Protein AF-A0A955YS06-F1 (afdb_monomer)

M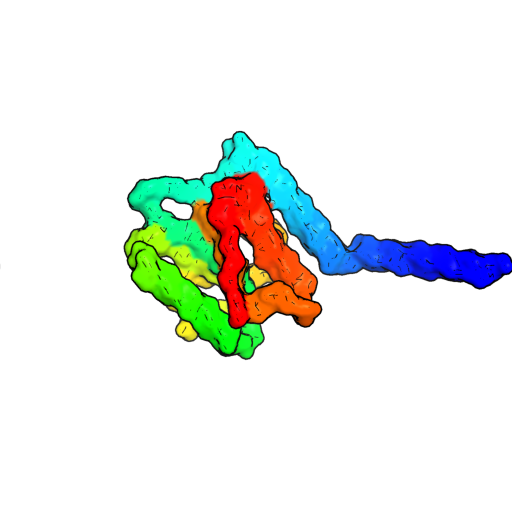ean predicted aligned error: 6.2 Å

Sequence (171 aa):
MIEGALSLLEGGLRASRKKFDADVLLQAGMGSLIEVAKTRSAIDPGAQWTPNTPLKLLFTGYSGTRNTGADVRVEEMIRQFRHLLGDDHLELSVLTMDPELTRGYFRTARQLVLPNIFPKFLFDTVHQHHGVVACEGSMFKSKFANALSTMMAGSLGLALAEHKLAIGYGG

Structure (mmCIF, N/CA/C/O backbone):
data_AF-A0A955YS06-F1
#
_entry.id   AF-A0A955YS06-F1
#
loop_
_atom_site.group_PDB
_atom_site.id
_atom_site.type_symbol
_atom_site.label_atom_id
_atom_site.label_alt_id
_atom_site.label_comp_id
_atom_site.label_asym_id
_atom_site.label_entity_id
_atom_site.label_seq_id
_atom_site.pdbx_PDB_ins_code
_atom_site.Cartn_x
_atom_site.Cartn_y
_atom_site.Cartn_z
_atom_site.occupancy
_atom_site.B_iso_or_equiv
_atom_site.auth_seq_id
_atom_site.auth_comp_id
_atom_site.auth_asym_id
_atom_site.auth_atom_id
_atom_site.pdbx_PDB_model_num
ATOM 1 N N . MET A 1 1 ? 18.338 29.186 -40.754 1.00 58.59 1 MET A N 1
ATOM 2 C CA . MET A 1 1 ? 16.869 28.967 -40.790 1.00 58.59 1 MET A CA 1
ATOM 3 C C . MET A 1 1 ? 16.475 27.490 -40.719 1.00 58.59 1 MET A C 1
ATOM 5 O O . MET A 1 1 ? 15.518 27.193 -40.023 1.00 58.59 1 MET A O 1
ATOM 9 N N . ILE A 1 2 ? 17.197 26.566 -41.368 1.00 61.06 2 ILE A N 1
ATOM 10 C CA . ILE A 1 2 ? 16.846 25.129 -41.406 1.00 61.06 2 ILE A CA 1
ATOM 11 C C . ILE A 1 2 ? 17.081 24.413 -40.055 1.00 61.06 2 ILE A C 1
ATOM 13 O O . ILE A 1 2 ? 16.228 23.648 -39.616 1.00 61.06 2 ILE A O 1
ATOM 17 N N . GLU A 1 3 ? 18.166 24.723 -39.336 1.00 61.88 3 GLU A N 1
ATOM 18 C CA . GLU A 1 3 ? 18.472 24.108 -38.025 1.00 61.88 3 GLU A CA 1
ATOM 19 C C . GLU A 1 3 ? 17.446 24.442 -36.930 1.00 61.88 3 GLU A C 1
ATOM 21 O O . GLU A 1 3 ? 17.106 23.591 -36.111 1.00 61.88 3 GLU A O 1
ATOM 26 N N . GLY A 1 4 ? 16.894 25.661 -36.940 1.00 68.69 4 GLY A N 1
ATOM 27 C CA . GLY A 1 4 ? 15.864 26.075 -35.981 1.00 68.69 4 GLY A CA 1
ATOM 28 C C . GLY A 1 4 ? 14.541 25.328 -36.172 1.00 68.69 4 GLY A C 1
ATOM 29 O O . GLY A 1 4 ? 13.900 24.957 -35.194 1.00 68.69 4 GLY A O 1
ATOM 30 N N . ALA A 1 5 ? 14.162 25.047 -37.423 1.00 67.81 5 ALA A N 1
ATOM 31 C CA . ALA A 1 5 ? 12.957 24.284 -37.742 1.00 67.81 5 ALA A CA 1
ATOM 32 C C . ALA A 1 5 ? 13.095 22.796 -37.370 1.00 67.81 5 ALA A C 1
ATOM 34 O O . ALA A 1 5 ? 12.146 22.216 -36.842 1.00 67.81 5 ALA A O 1
ATOM 35 N N . LEU A 1 6 ? 14.277 22.194 -37.572 1.00 70.44 6 LEU A N 1
ATOM 36 C CA . LEU A 1 6 ? 14.557 20.822 -37.127 1.00 70.44 6 LEU A CA 1
ATOM 37 C C . LEU A 1 6 ? 14.529 20.698 -35.599 1.00 70.44 6 LEU A C 1
ATOM 39 O O . LEU A 1 6 ? 13.907 19.778 -35.081 1.00 70.44 6 LEU A O 1
ATOM 43 N N . SER A 1 7 ? 15.131 21.647 -34.878 1.00 74.69 7 SER A N 1
ATOM 44 C CA . SER A 1 7 ? 15.114 21.680 -33.408 1.00 74.69 7 SER A CA 1
ATOM 45 C C . SER A 1 7 ? 13.688 21.790 -32.843 1.00 74.69 7 SER A C 1
ATOM 47 O O . SER A 1 7 ? 13.330 21.074 -31.905 1.00 74.69 7 SER A O 1
ATOM 49 N N . LEU A 1 8 ? 12.834 22.614 -33.459 1.00 74.56 8 LEU A N 1
ATOM 50 C CA . LEU A 1 8 ? 11.416 22.737 -33.102 1.00 74.56 8 LEU A CA 1
ATOM 51 C C . LEU A 1 8 ? 10.623 21.452 -33.381 1.00 74.56 8 LEU A C 1
ATOM 53 O O . LEU A 1 8 ? 9.808 21.045 -32.551 1.00 74.56 8 LEU A O 1
ATOM 57 N N . LEU A 1 9 ? 10.879 20.789 -34.511 1.00 73.38 9 LEU A N 1
ATOM 58 C CA . LEU A 1 9 ? 10.255 19.509 -34.858 1.00 73.38 9 LEU A CA 1
ATOM 59 C C . LEU A 1 9 ? 10.708 18.378 -33.929 1.00 73.38 9 LEU A C 1
ATOM 61 O O . LEU A 1 9 ? 9.872 17.617 -33.444 1.00 73.38 9 LEU A O 1
ATOM 65 N N . GLU A 1 10 ? 12.000 18.288 -33.616 1.00 75.62 10 GLU A N 1
ATOM 66 C CA . GLU A 1 10 ? 12.534 17.324 -32.650 1.00 75.62 10 GLU A CA 1
ATOM 67 C C . GLU A 1 10 ? 12.003 17.581 -31.238 1.00 75.62 10 GLU A C 1
ATOM 69 O O . GLU A 1 10 ? 11.627 16.638 -30.539 1.00 75.62 10 GLU A O 1
ATOM 74 N N . GLY A 1 11 ? 11.916 18.847 -30.823 1.00 71.12 11 GLY A N 1
ATOM 75 C CA . GLY A 1 11 ? 11.300 19.251 -29.562 1.00 71.12 11 GLY A CA 1
ATOM 76 C C . GLY A 1 11 ? 9.824 18.857 -29.494 1.00 71.12 11 GLY A C 1
ATOM 77 O O . GLY A 1 11 ? 9.388 18.265 -28.504 1.00 71.12 11 GLY A O 1
ATOM 78 N N . GLY A 1 12 ? 9.072 19.096 -30.572 1.00 68.38 12 GLY A N 1
ATOM 79 C CA . GLY A 1 12 ? 7.669 18.699 -30.705 1.00 68.38 12 GLY A CA 1
ATOM 80 C C . GLY A 1 12 ? 7.469 17.180 -30.682 1.00 68.38 12 GLY A C 1
ATOM 81 O O . GLY A 1 12 ? 6.601 16.682 -29.964 1.00 68.38 12 GLY A O 1
ATOM 82 N N . LEU A 1 13 ? 8.309 16.423 -31.393 1.00 67.69 13 LEU A N 1
ATOM 83 C CA . LEU A 1 13 ? 8.286 14.957 -31.415 1.00 67.69 13 LEU A CA 1
ATOM 84 C C . LEU A 1 13 ? 8.659 14.355 -30.056 1.00 67.69 13 LEU A C 1
ATOM 86 O O . LEU A 1 13 ? 7.995 13.425 -29.600 1.00 67.69 13 LEU A O 1
ATOM 90 N N . ARG A 1 14 ? 9.670 14.900 -29.368 1.00 67.19 14 ARG A N 1
ATOM 91 C CA . ARG A 1 14 ? 10.040 14.483 -28.003 1.00 67.19 14 ARG A CA 1
ATOM 92 C C . ARG A 1 14 ? 8.928 14.785 -27.002 1.00 67.19 14 ARG A C 1
ATOM 94 O O . ARG A 1 14 ? 8.613 13.931 -26.176 1.00 67.19 14 ARG A O 1
ATOM 101 N N . ALA A 1 15 ? 8.303 15.958 -27.091 1.00 64.50 15 ALA A N 1
ATOM 102 C CA . ALA A 1 15 ? 7.177 16.326 -26.236 1.00 64.50 15 ALA A CA 1
ATOM 103 C C . ALA A 1 15 ? 5.948 15.437 -26.487 1.00 64.50 15 ALA A C 1
ATOM 105 O O . ALA A 1 15 ? 5.306 14.999 -25.535 1.00 64.50 15 ALA A O 1
ATOM 106 N N . SER A 1 16 ? 5.652 15.124 -27.752 1.00 63.72 16 SER A N 1
ATOM 107 C CA . SER A 1 16 ? 4.579 14.200 -28.134 1.00 63.72 16 SER A CA 1
ATOM 108 C C . SER A 1 16 ? 4.855 12.785 -27.619 1.00 63.72 16 SER A C 1
ATOM 110 O O . SER A 1 16 ? 4.022 12.198 -26.936 1.00 63.72 16 SER A O 1
ATOM 112 N N . ARG A 1 17 ? 6.071 12.267 -27.822 1.00 63.34 17 ARG A N 1
ATOM 113 C CA . ARG A 1 17 ? 6.477 10.938 -27.345 1.00 63.34 17 ARG A CA 1
ATOM 114 C C . ARG A 1 17 ? 6.428 10.822 -25.818 1.00 63.34 17 ARG A C 1
ATOM 116 O O . ARG A 1 17 ? 6.020 9.785 -25.317 1.00 63.34 17 ARG A O 1
ATOM 123 N N . LYS A 1 18 ? 6.751 11.895 -25.086 1.00 61.84 18 LYS A N 1
ATOM 124 C CA . LYS A 1 18 ? 6.609 11.960 -23.621 1.00 61.84 18 LYS A CA 1
ATOM 125 C C . LYS A 1 18 ? 5.143 11.944 -23.159 1.00 61.84 18 LYS A C 1
ATOM 127 O O . LYS A 1 18 ? 4.862 11.446 -22.079 1.00 61.84 18 LYS A O 1
ATOM 132 N N . LYS A 1 19 ? 4.200 12.455 -23.963 1.00 60.44 19 LYS A N 1
ATOM 133 C CA . LYS A 1 19 ? 2.753 12.378 -23.669 1.00 60.44 19 LYS A CA 1
ATOM 134 C C . LYS A 1 19 ? 2.168 10.973 -23.863 1.00 60.44 19 LYS A C 1
ATOM 136 O O . LYS A 1 19 ? 1.130 10.682 -23.282 1.00 60.44 19 LYS A O 1
ATOM 141 N N . PHE A 1 20 ? 2.836 10.119 -24.637 1.00 71.56 20 PHE A N 1
ATOM 142 C CA . PHE A 1 20 ? 2.479 8.708 -24.832 1.00 71.56 20 PHE A CA 1
ATOM 143 C C . PHE A 1 20 ? 3.416 7.749 -24.084 1.00 71.56 20 PHE A C 1
ATOM 145 O O . PHE A 1 20 ? 3.440 6.552 -24.364 1.00 71.56 20 PHE A O 1
ATOM 152 N N . ASP A 1 21 ? 4.201 8.270 -23.143 1.00 89.50 21 ASP A N 1
ATOM 153 C CA . ASP A 1 21 ? 5.025 7.459 -22.261 1.00 89.50 21 ASP A CA 1
ATOM 154 C C . ASP A 1 21 ? 4.129 6.704 -21.264 1.00 89.50 21 ASP A C 1
ATOM 156 O O . ASP A 1 21 ? 3.255 7.292 -20.620 1.00 89.50 21 ASP A O 1
ATOM 160 N N . ALA A 1 22 ? 4.322 5.387 -21.167 1.00 89.44 22 ALA A N 1
ATOM 161 C CA . ALA A 1 22 ? 3.475 4.526 -20.348 1.00 89.44 22 ALA A CA 1
ATOM 162 C C . ALA A 1 22 ? 3.555 4.878 -18.855 1.00 89.44 22 ALA A C 1
ATOM 164 O O . ALA A 1 22 ? 2.531 4.826 -18.173 1.00 89.44 22 ALA A O 1
ATOM 165 N N . ASP A 1 23 ? 4.725 5.293 -18.360 1.00 91.56 23 ASP A N 1
ATOM 166 C CA . ASP A 1 23 ? 4.886 5.694 -16.964 1.00 91.56 23 ASP A CA 1
ATOM 167 C C . ASP A 1 23 ? 4.153 7.009 -16.696 1.00 91.56 23 ASP A C 1
ATOM 169 O O . ASP A 1 23 ? 3.474 7.138 -15.678 1.00 91.56 23 ASP A O 1
ATOM 173 N N . VAL A 1 24 ? 4.224 7.969 -17.625 1.00 92.56 24 VAL A N 1
ATOM 174 C CA . VAL A 1 24 ? 3.495 9.246 -17.511 1.00 92.56 24 VAL A CA 1
ATOM 175 C C . VAL A 1 24 ? 1.986 9.012 -17.476 1.00 92.56 24 VAL A C 1
ATOM 177 O O . VAL A 1 24 ? 1.293 9.588 -16.636 1.00 92.56 24 VAL A O 1
ATOM 180 N N . LEU A 1 25 ? 1.467 8.149 -18.352 1.00 93.81 25 LEU A N 1
ATOM 181 C CA . LEU A 1 25 ? 0.042 7.811 -18.386 1.00 93.81 25 LEU A CA 1
ATOM 182 C C . LEU A 1 25 ? -0.395 7.063 -17.120 1.00 93.81 25 LEU A C 1
ATOM 184 O O . LEU A 1 25 ? -1.449 7.368 -16.561 1.00 93.81 25 LEU A O 1
ATOM 188 N N . LEU A 1 26 ? 0.425 6.129 -16.633 1.00 95.38 26 LEU A N 1
ATOM 189 C CA . LEU A 1 26 ? 0.178 5.401 -15.389 1.00 95.38 26 LEU A CA 1
ATOM 190 C C . LEU A 1 26 ? 0.135 6.350 -14.183 1.00 95.38 26 LEU A C 1
ATOM 192 O O . LEU A 1 26 ? -0.791 6.279 -13.375 1.00 95.38 26 LEU A O 1
ATOM 196 N N . GLN A 1 27 ? 1.100 7.266 -14.082 1.00 96.50 27 GLN A N 1
ATOM 197 C CA . GLN A 1 27 ? 1.173 8.279 -13.026 1.00 96.50 27 GLN A CA 1
ATOM 198 C C . GLN A 1 27 ? -0.018 9.234 -13.069 1.00 96.50 27 GLN A C 1
ATOM 200 O O . GLN A 1 27 ? -0.643 9.475 -12.037 1.00 96.50 27 GLN A O 1
ATOM 205 N N . ALA A 1 28 ? -0.370 9.738 -14.253 1.00 96.25 28 ALA A N 1
ATOM 206 C CA . ALA A 1 28 ? -1.519 10.619 -14.433 1.00 96.25 28 ALA A CA 1
ATOM 207 C C . ALA A 1 28 ? -2.840 9.906 -14.102 1.00 96.25 28 ALA A C 1
ATOM 209 O O . ALA A 1 28 ? -3.708 10.485 -13.447 1.00 96.25 28 ALA A O 1
ATOM 210 N N . GLY A 1 29 ? -2.985 8.637 -14.495 1.00 97.25 29 GLY A N 1
ATOM 211 C CA . GLY A 1 29 ? -4.153 7.822 -14.164 1.00 97.25 29 GLY A CA 1
ATOM 212 C C . GLY A 1 29 ? -4.274 7.568 -12.662 1.00 97.25 29 GLY A C 1
ATOM 213 O O . GLY A 1 29 ? -5.345 7.758 -12.089 1.00 97.25 29 GLY A O 1
ATOM 214 N N . MET A 1 30 ? -3.167 7.216 -12.004 1.00 98.56 30 MET A N 1
ATOM 215 C CA . MET A 1 30 ? -3.126 7.041 -10.551 1.00 98.56 30 MET A CA 1
ATOM 216 C C . MET A 1 30 ? -3.454 8.349 -9.816 1.00 98.56 30 MET A C 1
ATOM 218 O O . MET A 1 30 ? -4.302 8.351 -8.928 1.00 98.56 30 MET A O 1
ATOM 222 N N . GLY A 1 31 ? -2.850 9.470 -10.223 1.00 98.50 31 GLY A N 1
ATOM 223 C CA . GLY A 1 31 ? -3.143 10.796 -9.668 1.00 98.50 31 GLY A CA 1
ATOM 224 C C . GLY A 1 31 ? -4.615 11.183 -9.820 1.00 98.50 31 GLY A C 1
ATOM 225 O O . GLY A 1 31 ? -5.238 11.641 -8.868 1.00 98.50 31 GLY A O 1
ATOM 226 N N . SER A 1 32 ? -5.208 10.904 -10.983 1.00 98.44 32 SER A N 1
ATOM 227 C CA . SER A 1 32 ? -6.634 11.161 -11.226 1.00 98.44 32 SER A CA 1
ATOM 228 C C . SER A 1 32 ? -7.532 10.349 -10.287 1.00 98.44 32 SER A C 1
ATOM 230 O O . SER A 1 32 ? -8.510 10.874 -9.762 1.00 98.44 32 SER A O 1
ATOM 232 N N . LEU A 1 33 ? -7.192 9.082 -10.025 1.00 98.69 33 LEU A N 1
ATOM 233 C CA . LEU A 1 33 ? -7.936 8.243 -9.081 1.00 98.69 33 LEU A CA 1
ATOM 234 C C . LEU A 1 33 ? -7.804 8.713 -7.628 1.00 98.69 33 LEU A C 1
ATOM 236 O O . LEU A 1 33 ? -8.746 8.532 -6.862 1.00 98.69 33 LEU A O 1
ATOM 240 N N . ILE A 1 34 ? -6.689 9.339 -7.244 1.00 98.75 34 ILE A N 1
ATOM 241 C CA . ILE A 1 34 ? -6.539 9.951 -5.914 1.00 98.75 34 ILE A CA 1
ATOM 242 C C . ILE A 1 34 ? -7.500 11.134 -5.757 1.00 98.75 34 ILE A C 1
ATOM 244 O O . ILE A 1 34 ? -8.203 11.217 -4.752 1.00 98.75 34 ILE A O 1
ATOM 248 N N . GLU A 1 35 ? -7.603 12.008 -6.760 1.00 98.50 35 GLU A N 1
ATOM 249 C CA . GLU A 1 35 ? -8.558 13.127 -6.722 1.00 98.50 35 GLU A CA 1
ATOM 250 C C . GLU A 1 35 ? -10.018 12.640 -6.707 1.00 98.50 35 GLU A C 1
ATOM 252 O O . GLU A 1 35 ? -10.864 13.173 -5.978 1.00 98.50 35 GLU A O 1
ATOM 257 N N . VAL A 1 36 ? -10.316 11.565 -7.446 1.00 98.50 36 VAL A N 1
ATOM 258 C CA . VAL A 1 36 ? -11.620 10.891 -7.363 1.00 98.50 36 VAL A CA 1
ATOM 259 C C . VAL A 1 36 ? -11.850 10.312 -5.966 1.00 98.50 36 VAL A C 1
ATOM 261 O O . VAL A 1 36 ? -12.941 10.485 -5.429 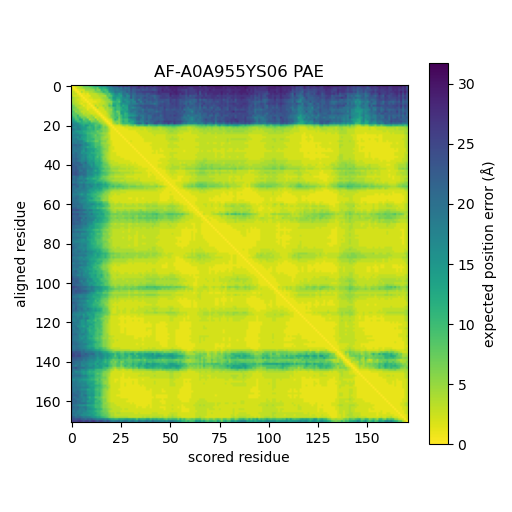1.00 98.50 36 VAL A O 1
ATOM 264 N N . ALA A 1 37 ? -10.853 9.670 -5.348 1.00 98.38 37 ALA A N 1
ATOM 265 C CA . ALA A 1 37 ? -10.972 9.104 -4.001 1.00 98.38 37 ALA A CA 1
ATOM 266 C C . ALA A 1 37 ? -11.243 10.194 -2.961 1.00 98.38 37 ALA A C 1
ATOM 268 O O . ALA A 1 37 ? -12.119 10.026 -2.120 1.00 98.38 37 ALA A O 1
ATOM 269 N N . LYS A 1 38 ? -10.576 11.346 -3.078 1.00 97.94 38 LYS A N 1
ATOM 270 C CA . LYS A 1 38 ? -10.815 12.516 -2.226 1.00 97.94 38 LYS A CA 1
ATOM 271 C C . LYS A 1 38 ? -12.254 13.018 -2.340 1.00 97.94 38 LYS A C 1
ATOM 273 O O . LYS A 1 38 ? -12.898 13.303 -1.335 1.00 97.94 38 LYS A O 1
ATOM 278 N N . THR A 1 39 ? -12.775 13.090 -3.566 1.00 97.75 39 THR A N 1
ATOM 279 C CA . THR A 1 39 ? -14.167 13.496 -3.817 1.00 97.75 39 THR A CA 1
ATOM 280 C C . THR A 1 39 ? -15.156 12.458 -3.283 1.00 97.75 39 THR A C 1
ATOM 282 O O . THR A 1 39 ? -16.128 12.818 -2.624 1.00 97.75 39 THR A O 1
ATOM 285 N N . ARG A 1 40 ? -14.886 11.163 -3.511 1.00 97.06 40 ARG A N 1
ATOM 286 C CA . ARG A 1 40 ? -15.673 10.045 -2.970 1.00 97.06 40 ARG A CA 1
ATOM 287 C C . ARG A 1 40 ? -15.706 10.085 -1.446 1.00 97.06 40 ARG A C 1
ATOM 289 O O . ARG A 1 40 ? -16.785 9.944 -0.887 1.00 97.06 40 ARG A O 1
ATOM 296 N N . SER A 1 41 ? -14.569 10.330 -0.793 1.00 96.38 41 SER A N 1
ATOM 297 C CA . SER A 1 41 ? -14.435 10.286 0.667 1.00 96.38 41 SER A CA 1
ATOM 298 C C . SER A 1 41 ? -15.365 11.248 1.401 1.00 96.38 41 SER A C 1
ATOM 300 O O . SER A 1 41 ? -15.682 11.006 2.562 1.00 96.38 41 SER A O 1
ATOM 302 N N . ALA A 1 42 ? -15.807 12.328 0.751 1.00 95.06 42 ALA A N 1
ATOM 303 C CA . ALA A 1 42 ? -16.774 13.256 1.332 1.00 95.06 42 ALA A CA 1
ATOM 304 C C . ALA A 1 42 ? -18.181 12.644 1.494 1.00 95.06 42 ALA A C 1
ATOM 306 O O . ALA A 1 42 ? -18.979 13.159 2.272 1.00 95.06 42 ALA A O 1
ATOM 307 N N . ILE A 1 43 ? -18.488 11.571 0.758 1.00 96.94 43 ILE A N 1
ATOM 308 C CA . ILE A 1 43 ? -19.793 10.891 0.741 1.00 96.94 43 ILE A CA 1
ATOM 309 C C . ILE A 1 43 ? -19.669 9.458 1.277 1.00 96.94 43 ILE A C 1
ATOM 311 O O . ILE A 1 43 ? -20.545 8.981 1.992 1.00 96.94 43 ILE A O 1
ATOM 315 N N . ASP A 1 44 ? -18.573 8.786 0.939 1.00 97.50 44 ASP A N 1
ATOM 316 C CA . ASP A 1 44 ? -18.240 7.428 1.344 1.00 97.50 44 ASP A CA 1
ATOM 317 C C . ASP A 1 44 ? -16.745 7.366 1.710 1.00 97.50 44 ASP A C 1
ATOM 319 O O . ASP A 1 44 ? -15.894 7.245 0.820 1.00 97.50 44 ASP A O 1
ATOM 323 N N . PRO A 1 45 ? -16.394 7.471 3.005 1.00 93.81 45 PRO A N 1
ATOM 324 C CA . PRO A 1 45 ? -15.005 7.421 3.461 1.00 93.81 45 PRO A CA 1
ATOM 325 C C . PRO A 1 45 ? -14.402 6.005 3.390 1.00 93.81 45 PRO A C 1
ATOM 327 O O . PRO A 1 45 ? -13.233 5.811 3.735 1.00 93.81 45 PRO A O 1
ATOM 330 N N . GLY A 1 46 ? -15.175 5.000 2.966 1.00 97.00 46 GLY A N 1
ATOM 331 C CA . GLY A 1 46 ? -14.772 3.602 2.964 1.00 97.00 46 GLY A CA 1
ATOM 332 C C . GLY A 1 46 ? -14.604 3.031 4.364 1.00 97.00 46 GLY A C 1
ATOM 333 O O . GLY A 1 46 ? -15.170 3.519 5.341 1.00 97.00 46 GLY A O 1
ATOM 334 N N . ALA A 1 47 ? -13.804 1.972 4.470 1.00 97.62 47 ALA A N 1
ATOM 335 C CA . ALA A 1 47 ? -13.518 1.331 5.745 1.00 97.62 47 ALA A CA 1
ATOM 336 C C . ALA A 1 47 ? -12.761 2.286 6.682 1.00 97.62 47 ALA A C 1
ATOM 338 O O . ALA A 1 47 ? -11.623 2.662 6.409 1.00 97.62 47 ALA A O 1
ATOM 339 N N . GLN A 1 48 ? -13.378 2.628 7.810 1.00 97.00 48 GLN A N 1
ATOM 340 C CA . GLN A 1 48 ? -12.792 3.455 8.862 1.00 97.00 48 GLN A CA 1
ATOM 341 C C . GLN A 1 48 ? -12.637 2.619 10.129 1.00 97.00 48 GLN A C 1
ATOM 343 O O . GLN A 1 48 ? -13.543 1.874 10.508 1.00 97.00 48 GLN A O 1
ATOM 348 N N . TRP A 1 49 ? -11.482 2.732 10.784 1.00 97.38 49 TRP A N 1
ATOM 349 C CA . TRP A 1 49 ? -11.241 1.977 12.008 1.00 97.38 49 TRP A CA 1
ATOM 350 C C . TRP A 1 49 ? -12.094 2.514 13.158 1.00 97.38 49 TRP A C 1
ATOM 352 O O . TRP A 1 49 ? -12.244 3.724 13.327 1.00 97.38 49 TRP A O 1
ATOM 362 N N . THR A 1 50 ? -12.606 1.604 13.985 1.00 95.25 50 THR A N 1
ATOM 363 C CA . THR A 1 50 ? -13.313 1.941 15.224 1.00 95.25 50 THR A CA 1
ATOM 364 C C . THR A 1 50 ? -12.722 1.170 16.406 1.00 95.25 50 THR A C 1
ATOM 366 O O . THR A 1 50 ? -12.224 0.053 16.221 1.00 95.25 50 THR A O 1
ATOM 369 N N . PRO A 1 51 ? -12.766 1.726 17.631 1.00 94.19 51 PRO A N 1
ATOM 370 C CA . PRO A 1 51 ? -12.285 1.027 18.817 1.00 94.19 51 PRO A CA 1
ATOM 371 C C . PRO A 1 51 ? -12.895 -0.371 18.960 1.00 94.19 51 PRO A C 1
ATOM 373 O O . PRO A 1 51 ? -14.075 -0.573 18.683 1.00 94.19 51 PRO A O 1
ATOM 376 N N . ASN A 1 52 ? -12.092 -1.324 19.436 1.00 91.56 52 ASN A N 1
ATOM 377 C CA . ASN A 1 52 ? -12.459 -2.738 19.613 1.00 91.56 52 ASN A CA 1
ATOM 378 C C . ASN A 1 52 ? -12.712 -3.528 18.316 1.00 91.56 52 ASN A C 1
ATOM 380 O O . ASN A 1 52 ? -13.180 -4.662 18.382 1.00 91.56 52 ASN A O 1
ATOM 384 N N . THR A 1 53 ? -12.365 -2.975 17.151 1.00 95.44 53 THR A N 1
ATOM 385 C CA . THR A 1 53 ? -12.278 -3.742 15.899 1.00 95.44 53 THR A CA 1
ATOM 386 C C . THR A 1 53 ? -10.814 -3.972 15.514 1.00 95.44 53 THR A C 1
ATOM 388 O O . THR A 1 53 ? -9.979 -3.092 15.768 1.00 95.44 53 THR A O 1
ATOM 391 N N . PRO A 1 54 ? -10.463 -5.124 14.911 1.00 97.50 54 PRO A N 1
ATOM 392 C CA . PRO A 1 54 ? -9.120 -5.336 14.389 1.00 97.50 54 PRO A CA 1
ATOM 393 C C . PRO A 1 54 ? -8.722 -4.247 13.387 1.00 97.50 54 PRO A C 1
ATOM 395 O O . PRO A 1 54 ? -9.501 -3.832 12.522 1.00 97.50 54 PRO A O 1
ATOM 398 N N . LEU A 1 55 ? -7.485 -3.769 13.490 1.00 98.12 55 LEU A N 1
ATOM 399 C CA . LEU A 1 55 ? -6.940 -2.794 12.563 1.00 98.12 55 LEU A CA 1
ATOM 400 C C . LEU A 1 55 ? -6.579 -3.489 11.245 1.00 98.12 55 LEU A C 1
ATOM 402 O O . LEU A 1 55 ? -5.646 -4.291 11.175 1.00 98.12 55 LEU A O 1
ATOM 406 N N . LYS A 1 56 ? -7.329 -3.163 10.191 1.00 98.50 56 LYS A N 1
ATOM 407 C CA . LYS A 1 56 ? -7.140 -3.709 8.856 1.00 98.50 56 LYS A CA 1
ATOM 408 C C . LYS A 1 56 ? -6.131 -2.902 8.042 1.00 98.50 56 LYS A C 1
ATOM 410 O O . LYS A 1 56 ? -6.450 -1.800 7.592 1.00 98.50 56 LYS A O 1
ATOM 415 N N . LEU A 1 57 ? -4.937 -3.449 7.823 1.00 98.75 57 LEU A N 1
ATOM 416 C CA . LEU A 1 57 ? -3.843 -2.769 7.117 1.00 98.75 57 LEU A CA 1
ATOM 417 C C . LEU A 1 57 ? -3.464 -3.485 5.823 1.00 98.75 57 LEU A C 1
ATOM 419 O O . LEU A 1 57 ? -3.374 -4.713 5.778 1.00 98.75 57 LEU A O 1
ATOM 423 N N . LEU A 1 58 ? -3.201 -2.695 4.782 1.00 98.81 58 LEU A N 1
ATOM 424 C CA . LEU A 1 58 ? -2.673 -3.167 3.507 1.00 98.81 58 LEU A CA 1
ATOM 425 C C . LEU A 1 58 ? -1.179 -2.853 3.394 1.00 98.81 58 LEU A C 1
ATOM 427 O O . LEU A 1 58 ? -0.790 -1.690 3.328 1.00 98.81 58 LEU A O 1
ATOM 431 N N . PHE A 1 59 ? -0.358 -3.889 3.301 1.00 98.19 59 PHE A N 1
ATOM 432 C CA . PHE A 1 59 ? 1.075 -3.808 3.050 1.00 98.19 59 PHE A CA 1
ATOM 433 C C . PHE A 1 59 ? 1.314 -3.751 1.538 1.00 98.19 59 PHE A C 1
ATOM 435 O O . PHE A 1 59 ? 1.095 -4.736 0.825 1.00 98.19 59 PHE A O 1
ATOM 442 N N . THR A 1 60 ? 1.715 -2.583 1.033 1.00 97.12 60 THR A N 1
ATOM 443 C CA . THR A 1 60 ? 1.933 -2.342 -0.395 1.00 97.12 60 THR A CA 1
ATOM 444 C C . THR A 1 60 ? 3.417 -2.393 -0.738 1.00 97.12 60 THR A C 1
ATOM 446 O O . THR A 1 60 ? 4.219 -1.545 -0.355 1.00 97.12 60 THR A O 1
ATOM 449 N N . GLY A 1 61 ? 3.782 -3.417 -1.500 1.00 93.12 61 GLY A N 1
ATOM 450 C CA . GLY A 1 61 ? 5.137 -3.687 -1.957 1.00 93.12 61 GLY A CA 1
ATOM 451 C C . GLY A 1 61 ? 5.112 -4.554 -3.210 1.00 93.12 61 GLY A C 1
ATOM 452 O O . GLY A 1 61 ? 4.049 -4.799 -3.778 1.00 93.12 61 GLY A O 1
ATOM 453 N N . TYR A 1 62 ? 6.281 -5.010 -3.655 1.00 91.75 62 TYR A N 1
ATOM 454 C CA . TYR A 1 62 ? 6.419 -5.865 -4.841 1.00 91.75 62 TYR A CA 1
ATOM 455 C C . TYR A 1 62 ? 6.884 -7.281 -4.484 1.00 91.75 62 TYR A C 1
ATOM 457 O O . TYR A 1 62 ? 7.647 -7.894 -5.222 1.00 91.75 62 TYR A O 1
ATOM 465 N N . SER A 1 63 ? 6.458 -7.805 -3.337 1.00 93.88 63 SER A N 1
ATOM 466 C CA . SER A 1 63 ? 6.864 -9.141 -2.902 1.00 93.88 63 SER A CA 1
ATOM 467 C C . SER A 1 63 ? 6.535 -10.231 -3.92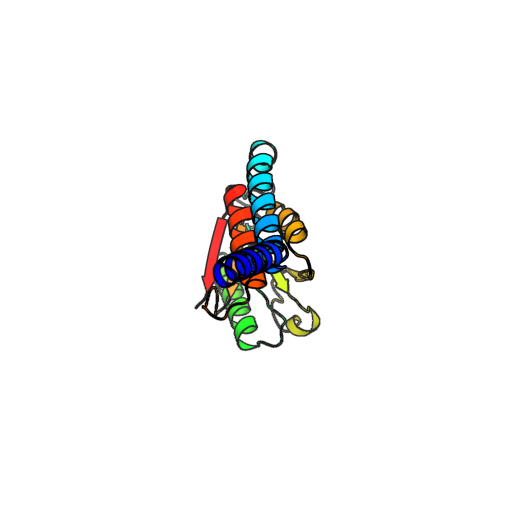4 1.00 93.88 63 SER A C 1
ATOM 469 O O . SER A 1 63 ? 5.611 -10.091 -4.723 1.00 93.88 63 SER A O 1
ATOM 471 N N . GLY A 1 64 ? 7.306 -11.320 -3.921 1.00 92.50 64 GLY A N 1
ATOM 472 C CA . GLY A 1 64 ? 7.106 -12.423 -4.870 1.00 92.50 64 GLY A CA 1
ATOM 473 C C . GLY A 1 64 ? 7.807 -12.254 -6.219 1.00 92.50 64 GLY A C 1
ATOM 474 O O . GLY A 1 64 ? 7.415 -12.871 -7.200 1.00 92.50 64 GLY A O 1
ATOM 475 N N . THR A 1 65 ? 8.882 -11.464 -6.289 1.00 89.69 65 THR A N 1
ATOM 476 C CA . THR A 1 65 ? 9.719 -11.316 -7.501 1.00 89.69 65 THR A CA 1
ATOM 477 C C . THR A 1 65 ? 11.062 -12.047 -7.399 1.00 89.69 65 THR A C 1
ATOM 479 O O . THR A 1 65 ? 12.048 -11.626 -8.005 1.00 89.69 65 THR A O 1
ATOM 482 N N . ARG A 1 66 ? 11.143 -13.111 -6.584 1.00 87.19 66 ARG A N 1
ATOM 483 C CA . ARG A 1 66 ? 12.389 -13.838 -6.245 1.00 87.19 66 ARG A CA 1
ATOM 484 C C . ARG A 1 66 ? 13.470 -12.975 -5.585 1.00 87.19 66 ARG A C 1
ATOM 486 O O . ARG A 1 66 ? 14.658 -13.276 -5.680 1.00 87.19 66 ARG A O 1
ATOM 493 N N . ASN A 1 67 ? 13.069 -11.918 -4.886 1.00 88.50 67 ASN A N 1
ATOM 494 C CA . ASN A 1 67 ? 13.966 -11.151 -4.034 1.00 88.50 67 ASN A CA 1
ATOM 495 C C . ASN A 1 67 ? 13.753 -11.571 -2.578 1.00 88.50 67 ASN A C 1
ATOM 497 O O . ASN A 1 67 ? 13.067 -10.895 -1.817 1.00 88.50 67 ASN A O 1
ATOM 501 N N . THR A 1 68 ? 14.373 -12.687 -2.192 1.00 88.50 68 THR A N 1
ATOM 502 C CA . THR A 1 68 ? 14.244 -13.270 -0.848 1.00 88.50 68 THR A CA 1
ATOM 503 C C . THR A 1 68 ? 14.544 -12.259 0.257 1.00 88.50 68 THR A C 1
ATOM 505 O O . THR A 1 68 ? 13.864 -12.236 1.276 1.00 88.50 68 THR A O 1
ATOM 508 N N . GLY A 1 69 ? 15.541 -11.392 0.054 1.00 89.00 69 GLY A N 1
ATOM 509 C CA . GLY A 1 69 ? 15.885 -10.360 1.028 1.00 89.00 69 GLY A CA 1
ATOM 510 C C . GLY A 1 69 ? 14.774 -9.325 1.213 1.00 89.00 69 GLY A C 1
ATOM 511 O O . GLY A 1 69 ? 14.534 -8.898 2.337 1.00 89.00 69 GLY A O 1
ATOM 512 N N . ALA A 1 70 ? 14.088 -8.928 0.138 1.00 88.50 70 ALA A N 1
ATOM 513 C CA . ALA A 1 70 ? 12.932 -8.037 0.228 1.00 88.50 70 ALA A CA 1
ATOM 514 C C . ALA A 1 70 ? 11.750 -8.723 0.923 1.00 88.50 70 ALA A C 1
A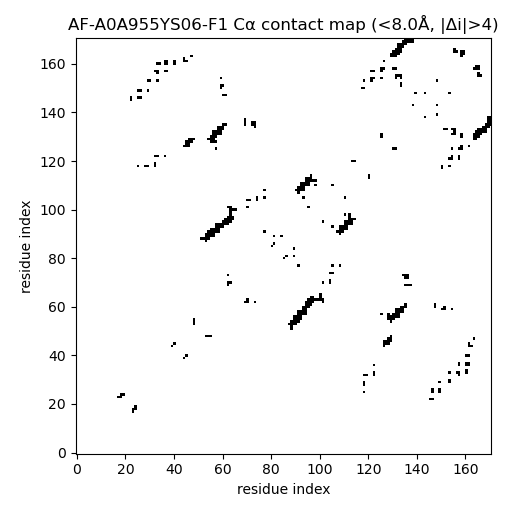TOM 516 O O . ALA A 1 70 ? 11.182 -8.147 1.847 1.00 88.50 70 ALA A O 1
ATOM 517 N N . ASP A 1 71 ? 11.449 -9.966 0.545 1.00 93.00 71 ASP A N 1
ATOM 518 C CA . ASP A 1 71 ? 10.321 -10.717 1.104 1.00 93.00 71 ASP A CA 1
ATOM 519 C C . ASP A 1 71 ? 10.495 -10.984 2.610 1.00 93.00 71 ASP A C 1
ATOM 521 O O . ASP A 1 71 ? 9.577 -10.741 3.390 1.00 93.00 71 ASP A O 1
ATOM 525 N N . VAL A 1 72 ? 11.698 -11.377 3.050 1.00 93.56 72 VAL A N 1
ATOM 526 C CA . VAL A 1 72 ? 12.016 -11.574 4.478 1.00 93.56 72 VAL A CA 1
ATOM 527 C C . VAL A 1 72 ? 11.873 -10.278 5.278 1.00 93.56 72 VAL A C 1
ATOM 529 O O . VAL A 1 72 ? 11.388 -10.310 6.406 1.00 93.56 72 VAL A O 1
ATOM 532 N N . ARG A 1 73 ? 12.279 -9.129 4.722 1.00 93.44 73 ARG A N 1
ATOM 533 C CA . ARG A 1 73 ? 12.130 -7.842 5.420 1.00 93.44 73 ARG A CA 1
ATOM 534 C C . ARG A 1 73 ? 10.664 -7.471 5.603 1.00 93.44 73 ARG A C 1
ATOM 536 O O . ARG A 1 73 ? 10.300 -7.042 6.690 1.00 93.44 73 ARG A O 1
ATOM 543 N N . VAL A 1 74 ? 9.830 -7.663 4.580 1.00 94.94 74 VAL A N 1
ATOM 544 C CA . VAL A 1 74 ? 8.383 -7.415 4.691 1.00 94.94 74 VAL A CA 1
ATOM 545 C C . VAL A 1 74 ? 7.738 -8.385 5.689 1.00 94.94 74 VAL A C 1
ATOM 547 O O . VAL A 1 74 ? 6.904 -7.966 6.489 1.00 94.94 74 VAL A O 1
ATOM 550 N N . GLU A 1 75 ? 8.161 -9.653 5.713 1.00 95.69 75 GLU A N 1
ATOM 551 C CA . GLU A 1 75 ? 7.676 -10.637 6.693 1.00 95.69 75 GLU A CA 1
ATOM 552 C C . GLU A 1 75 ? 8.021 -10.203 8.120 1.00 95.69 75 GLU A C 1
ATOM 554 O O . GLU A 1 75 ? 7.177 -10.256 9.012 1.00 95.69 75 GLU A O 1
ATOM 559 N N . GLU A 1 76 ? 9.242 -9.713 8.339 1.00 95.75 76 GLU A N 1
ATOM 560 C CA . GLU A 1 76 ? 9.640 -9.202 9.648 1.00 95.75 76 GLU A CA 1
ATOM 561 C C . GLU A 1 76 ? 8.854 -7.943 10.034 1.00 95.75 76 GLU A C 1
ATOM 563 O O . GLU A 1 76 ? 8.445 -7.823 11.186 1.00 95.75 76 GLU A O 1
ATOM 568 N N . MET A 1 77 ? 8.559 -7.038 9.094 1.00 95.88 77 MET A N 1
ATOM 569 C CA . MET A 1 77 ? 7.679 -5.891 9.360 1.00 95.88 77 MET A CA 1
ATOM 570 C C . MET A 1 77 ? 6.288 -6.353 9.819 1.00 95.88 77 MET A C 1
ATOM 572 O O . MET A 1 77 ? 5.771 -5.849 10.814 1.00 95.88 77 MET A O 1
ATOM 576 N N . ILE A 1 78 ? 5.700 -7.353 9.154 1.00 96.56 78 ILE A N 1
ATOM 577 C CA . ILE A 1 78 ? 4.428 -7.965 9.573 1.00 96.56 78 ILE A CA 1
ATOM 578 C C . ILE A 1 78 ? 4.547 -8.541 10.990 1.00 96.56 78 ILE A C 1
ATOM 580 O O . ILE A 1 78 ? 3.683 -8.303 11.839 1.00 96.56 78 ILE A O 1
ATOM 584 N N . ARG A 1 79 ? 5.640 -9.257 11.274 1.00 97.00 79 ARG A N 1
ATOM 585 C CA . ARG A 1 79 ? 5.895 -9.870 12.582 1.00 97.00 79 ARG A CA 1
ATOM 586 C C . ARG A 1 79 ? 6.036 -8.828 13.693 1.00 97.00 79 ARG A C 1
ATOM 588 O O . ARG A 1 79 ? 5.546 -9.052 14.796 1.00 97.00 79 ARG A O 1
ATOM 595 N N . GLN A 1 80 ? 6.635 -7.677 13.405 1.00 96.56 80 GLN A N 1
ATOM 596 C CA . GLN A 1 80 ? 6.748 -6.560 14.345 1.00 96.56 80 GLN A CA 1
ATOM 597 C C . GLN A 1 80 ? 5.401 -5.902 14.639 1.00 96.56 80 GLN A C 1
ATOM 599 O O . GLN A 1 80 ? 5.104 -5.644 15.802 1.00 96.56 80 GLN A O 1
ATOM 604 N N . PHE A 1 81 ? 4.560 -5.677 13.623 1.00 97.31 81 PHE A N 1
ATOM 605 C CA . PHE A 1 81 ? 3.203 -5.160 13.841 1.00 97.31 81 PHE A CA 1
ATOM 606 C C . PHE A 1 81 ? 2.404 -6.100 14.746 1.00 97.31 81 PHE A C 1
ATOM 608 O O . PHE A 1 81 ? 1.803 -5.652 15.721 1.00 97.31 81 PHE A O 1
ATOM 615 N N . ARG A 1 82 ? 2.466 -7.407 14.473 1.00 97.31 82 ARG A N 1
ATOM 616 C CA . ARG A 1 82 ? 1.834 -8.442 15.303 1.00 97.31 82 ARG A CA 1
ATOM 617 C C . ARG A 1 82 ? 2.377 -8.475 16.723 1.00 97.31 82 ARG A C 1
ATOM 619 O O . ARG A 1 82 ? 1.601 -8.544 17.666 1.00 97.31 82 ARG A O 1
ATOM 626 N N . HIS A 1 83 ? 3.691 -8.362 16.888 1.00 97.69 83 HIS A N 1
ATOM 627 C CA . HIS A 1 83 ? 4.310 -8.312 18.208 1.00 97.69 83 HIS A CA 1
ATOM 628 C C . HIS A 1 83 ? 3.861 -7.093 19.029 1.00 97.69 83 HIS A C 1
ATOM 630 O O . HIS A 1 83 ? 3.611 -7.227 20.223 1.00 97.69 83 HIS A O 1
ATOM 636 N N . LEU A 1 84 ? 3.753 -5.918 18.399 1.00 97.19 84 LEU A N 1
ATOM 637 C CA . LEU A 1 84 ? 3.408 -4.670 19.083 1.00 97.19 84 LEU A CA 1
ATOM 638 C C . LEU A 1 84 ? 1.917 -4.543 19.395 1.00 97.19 84 LEU A C 1
ATOM 640 O O . LEU A 1 84 ? 1.560 -4.025 20.450 1.00 97.19 84 LEU A O 1
ATOM 644 N N . LEU A 1 85 ? 1.055 -4.961 18.467 1.00 95.38 85 LEU A N 1
ATOM 645 C CA . LEU A 1 85 ? -0.388 -4.744 18.572 1.00 95.38 85 LEU A CA 1
ATOM 646 C C . LEU A 1 85 ? -1.147 -5.986 19.039 1.00 95.38 85 LEU A C 1
ATOM 648 O O . LEU A 1 85 ? -2.260 -5.842 19.523 1.00 95.38 85 LEU A O 1
ATOM 652 N N . GLY A 1 86 ? -0.556 -7.178 18.937 1.00 95.75 86 GLY A N 1
ATOM 653 C CA . GLY A 1 86 ? -1.212 -8.453 19.215 1.00 95.75 86 GLY A CA 1
ATOM 654 C C . GLY A 1 86 ? -1.985 -8.998 18.010 1.00 95.75 86 GLY A C 1
ATOM 655 O O . GLY A 1 86 ? -2.518 -8.249 17.189 1.00 95.75 86 GLY A O 1
ATOM 656 N N . ASP A 1 87 ? -2.051 -10.326 17.901 1.00 95.25 87 ASP A N 1
ATOM 657 C CA . ASP A 1 87 ? -2.644 -11.000 16.740 1.00 95.25 87 ASP A CA 1
ATOM 658 C C . ASP A 1 87 ? -4.154 -10.769 16.607 1.00 95.25 87 ASP A C 1
ATOM 660 O O . ASP A 1 87 ? -4.640 -10.606 15.487 1.00 95.25 87 ASP A O 1
ATOM 664 N N . ASP A 1 88 ? -4.869 -10.676 17.732 1.00 95.50 88 ASP A N 1
ATOM 665 C CA . ASP A 1 88 ? -6.324 -10.467 17.778 1.00 95.50 88 ASP A CA 1
ATOM 666 C C . ASP A 1 88 ? -6.743 -9.039 17.392 1.00 95.50 88 ASP A C 1
ATOM 668 O O . ASP A 1 88 ? -7.916 -8.763 17.138 1.00 95.50 88 ASP A O 1
ATOM 672 N N . HIS A 1 89 ? -5.784 -8.114 17.324 1.00 96.69 89 HIS A N 1
ATOM 673 C CA . HIS A 1 89 ? -6.026 -6.703 17.040 1.00 96.69 89 HIS A CA 1
ATOM 674 C C . H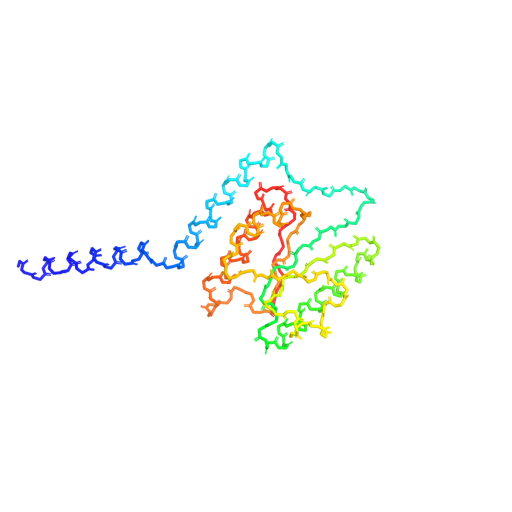IS A 1 89 ? -5.684 -6.312 15.598 1.00 96.69 89 HIS A C 1
ATOM 676 O O . HIS A 1 89 ? -5.771 -5.131 15.257 1.00 96.69 89 HIS A O 1
ATOM 682 N N . LEU A 1 90 ? -5.317 -7.269 14.735 1.00 97.75 90 LEU A N 1
ATOM 683 C CA . LEU A 1 90 ? -4.848 -6.998 13.375 1.00 97.75 90 LEU A CA 1
ATOM 684 C C . LEU A 1 90 ? -5.486 -7.897 12.309 1.00 97.75 90 LEU A C 1
ATOM 686 O O . LEU A 1 90 ? -5.452 -9.122 12.396 1.00 97.75 90 LEU A O 1
ATOM 690 N N . GLU A 1 91 ? -5.925 -7.277 11.212 1.00 98.19 91 GLU A N 1
ATOM 691 C CA . GLU A 1 91 ? -6.228 -7.955 9.946 1.00 98.19 91 GLU A CA 1
ATOM 692 C C . GLU A 1 91 ? -5.250 -7.454 8.876 1.00 98.19 91 GLU A C 1
ATOM 694 O O . GLU A 1 91 ? -5.383 -6.353 8.344 1.00 98.19 91 GLU A O 1
ATOM 699 N N . LEU A 1 92 ? -4.222 -8.242 8.569 1.00 98.56 92 LEU A N 1
ATOM 700 C CA . LEU A 1 92 ? -3.162 -7.814 7.656 1.00 98.56 92 LEU A CA 1
ATOM 701 C C . LEU A 1 92 ? -3.364 -8.414 6.269 1.00 98.56 92 LEU A C 1
ATOM 703 O O . LEU A 1 92 ? -3.566 -9.621 6.138 1.00 98.56 92 LEU A O 1
ATOM 707 N N . SER A 1 93 ? -3.249 -7.581 5.239 1.00 98.62 93 SER A N 1
ATOM 708 C CA . SER A 1 93 ? -3.118 -8.014 3.847 1.00 98.62 93 SER A CA 1
ATOM 709 C C . SER A 1 93 ? -1.786 -7.547 3.273 1.00 98.62 93 SER A C 1
ATOM 711 O O . SER A 1 93 ? -1.323 -6.467 3.621 1.00 98.62 93 SER A O 1
ATOM 713 N N . VAL A 1 94 ? -1.185 -8.322 2.374 1.00 98.00 94 VAL A N 1
ATOM 714 C CA . VAL A 1 94 ? 0.070 -7.982 1.690 1.00 98.00 94 VAL A CA 1
ATOM 715 C C . VAL A 1 94 ? -0.059 -8.213 0.193 1.00 98.00 94 VAL A C 1
ATOM 717 O O . VAL A 1 94 ? -0.665 -9.194 -0.242 1.00 98.00 94 VAL A O 1
ATOM 720 N N . LEU A 1 95 ? 0.498 -7.306 -0.605 1.00 97.69 95 LEU A N 1
ATOM 721 C CA . LEU A 1 95 ? 0.561 -7.483 -2.051 1.00 97.69 95 LEU A CA 1
ATOM 722 C C . LEU A 1 95 ? 1.644 -8.498 -2.434 1.00 97.69 95 LEU A C 1
ATOM 724 O O . LEU A 1 95 ? 2.765 -8.442 -1.932 1.00 97.69 95 LEU A O 1
ATOM 728 N N . THR A 1 96 ? 1.318 -9.390 -3.367 1.00 96.19 96 THR A N 1
ATOM 729 C CA . THR A 1 96 ? 2.270 -10.318 -3.989 1.00 96.19 96 THR A CA 1
ATOM 730 C C . THR A 1 96 ? 2.136 -10.290 -5.509 1.00 96.19 96 THR A C 1
ATOM 732 O O . THR A 1 96 ? 1.036 -10.168 -6.047 1.00 96.19 96 THR A O 1
ATOM 735 N N . MET A 1 97 ? 3.261 -10.401 -6.207 1.00 94.94 97 MET A N 1
ATOM 736 C CA . MET A 1 97 ? 3.315 -10.603 -7.655 1.00 94.94 97 MET A CA 1
ATOM 737 C C . MET A 1 97 ? 3.059 -12.065 -8.026 1.00 94.94 97 MET A C 1
ATOM 739 O O . MET A 1 97 ? 2.527 -12.347 -9.097 1.00 94.94 97 MET A O 1
ATOM 743 N N . ASP A 1 98 ? 3.438 -12.992 -7.144 1.00 95.31 98 ASP A N 1
ATOM 744 C CA . ASP A 1 98 ? 3.312 -14.427 -7.365 1.00 95.31 98 ASP A CA 1
ATOM 745 C C . ASP A 1 98 ? 3.134 -15.161 -6.019 1.00 95.31 98 ASP A C 1
ATOM 747 O O . ASP A 1 98 ? 4.092 -15.276 -5.243 1.00 95.31 98 ASP A O 1
ATOM 751 N N . PRO A 1 99 ? 1.928 -15.687 -5.731 1.00 93.69 99 PRO A N 1
ATOM 752 C CA . PRO A 1 99 ? 1.646 -16.385 -4.481 1.00 93.69 99 PRO A CA 1
ATOM 753 C C . PRO A 1 99 ? 2.460 -17.677 -4.319 1.00 93.69 99 PRO A C 1
ATOM 755 O O . PRO A 1 99 ? 2.724 -18.099 -3.193 1.00 93.69 99 PRO A O 1
ATOM 758 N N . GLU A 1 100 ? 2.908 -18.306 -5.410 1.00 94.06 100 GLU A N 1
ATOM 759 C CA . GLU A 1 100 ? 3.717 -19.526 -5.343 1.00 94.06 100 GLU A CA 1
ATOM 760 C C . GLU A 1 100 ? 5.118 -19.242 -4.796 1.00 94.06 100 GLU A C 1
ATOM 762 O O . GLU A 1 100 ? 5.677 -20.064 -4.059 1.00 94.06 100 GLU A O 1
ATOM 767 N N . LEU A 1 101 ? 5.661 -18.065 -5.126 1.00 93.38 101 LEU A N 1
ATOM 768 C CA . LEU A 1 101 ? 6.957 -17.581 -4.652 1.00 93.38 101 LEU A CA 1
ATOM 769 C C . LEU A 1 101 ? 6.884 -17.024 -3.227 1.00 93.38 101 LEU A C 1
ATOM 771 O O . LEU A 1 101 ? 7.886 -17.047 -2.513 1.00 93.38 101 LEU A O 1
ATOM 775 N N . THR A 1 102 ? 5.704 -16.584 -2.787 1.00 93.56 102 THR A N 1
ATOM 776 C CA . THR A 1 102 ? 5.477 -16.066 -1.431 1.00 93.56 102 THR A CA 1
ATOM 777 C C . THR A 1 102 ? 4.800 -17.056 -0.490 1.00 93.56 102 THR A C 1
ATOM 779 O O . THR A 1 102 ? 4.611 -16.733 0.672 1.00 93.56 102 THR A O 1
ATOM 782 N N . ARG A 1 103 ? 4.503 -18.291 -0.909 1.00 88.19 103 ARG A N 1
ATOM 783 C CA . ARG A 1 103 ? 3.871 -19.334 -0.069 1.00 88.19 103 ARG A CA 1
ATOM 784 C C . ARG A 1 103 ? 4.622 -19.642 1.234 1.00 88.19 103 ARG A C 1
ATOM 786 O O . ARG A 1 103 ? 4.020 -20.037 2.232 1.00 88.19 103 ARG A O 1
ATOM 793 N N . GLY A 1 104 ? 5.948 -19.518 1.223 1.00 90.12 104 GLY A N 1
ATOM 794 C CA . GLY A 1 104 ? 6.777 -19.686 2.420 1.00 90.12 104 GLY A CA 1
ATOM 795 C C . GLY A 1 104 ? 6.685 -18.512 3.398 1.00 90.12 104 GLY A C 1
ATOM 796 O O . GLY A 1 104 ? 6.921 -18.710 4.588 1.00 90.12 104 GLY A O 1
ATOM 797 N N . TYR A 1 105 ? 6.301 -17.344 2.891 1.00 91.69 105 TYR A N 1
ATOM 798 C CA . TYR A 1 105 ? 6.225 -16.058 3.572 1.00 91.69 105 TYR A CA 1
ATOM 799 C C . TYR A 1 105 ? 4.768 -15.661 3.822 1.00 91.69 105 TYR A C 1
ATOM 801 O O . TYR A 1 105 ? 3.832 -16.289 3.324 1.00 91.69 105 TYR A O 1
ATOM 809 N N . PHE A 1 106 ? 4.570 -14.619 4.619 1.00 94.75 106 PHE A N 1
ATOM 810 C CA . PHE A 1 106 ? 3.295 -13.945 4.835 1.00 94.75 106 PHE A CA 1
ATOM 811 C C . PHE A 1 106 ? 2.168 -14.883 5.258 1.00 94.75 106 PHE A C 1
ATOM 813 O O . PHE A 1 106 ? 1.007 -14.652 4.939 1.00 94.75 106 PHE A O 1
ATOM 820 N N . ARG A 1 107 ? 2.484 -15.967 5.977 1.00 93.88 107 ARG A N 1
ATOM 821 C CA . ARG A 1 107 ? 1.492 -16.986 6.374 1.00 93.88 107 ARG A CA 1
ATOM 822 C C . ARG A 1 107 ? 0.433 -16.430 7.317 1.00 93.88 107 ARG A C 1
ATOM 824 O O . ARG A 1 107 ? -0.655 -16.983 7.424 1.00 93.88 107 ARG A O 1
ATOM 831 N N . THR A 1 108 ? 0.771 -15.346 8.004 1.00 95.06 108 THR A N 1
ATOM 832 C CA . THR A 1 108 ? -0.104 -14.641 8.935 1.00 95.06 108 THR A CA 1
ATOM 833 C C . THR A 1 108 ? -0.768 -13.420 8.293 1.00 95.06 108 THR A C 1
ATOM 835 O O . THR A 1 108 ? -1.464 -12.684 8.982 1.00 95.06 108 THR A O 1
ATOM 838 N N . ALA A 1 109 ? -0.585 -13.171 6.996 1.00 96.94 109 ALA A N 1
ATOM 839 C CA . ALA A 1 109 ? -1.234 -12.077 6.281 1.00 96.94 109 ALA A CA 1
ATOM 840 C C . ALA A 1 109 ? -1.973 -12.608 5.050 1.00 96.94 109 ALA A C 1
ATOM 842 O O . ALA A 1 109 ? -1.547 -13.548 4.380 1.00 96.94 109 ALA A O 1
ATOM 843 N N . ARG A 1 110 ? -3.101 -11.988 4.714 1.00 97.62 110 ARG A N 1
ATOM 844 C CA . ARG A 1 110 ? -3.822 -12.306 3.487 1.00 97.62 110 ARG A CA 1
ATOM 845 C C . ARG A 1 110 ? -3.011 -11.824 2.288 1.00 97.62 110 ARG A C 1
ATOM 847 O O . ARG A 1 110 ? -2.800 -10.629 2.113 1.00 97.62 110 ARG A O 1
ATOM 854 N N . GLN A 1 111 ? -2.599 -12.743 1.428 1.00 97.56 111 GLN A N 1
ATOM 855 C CA . GLN A 1 111 ? -1.874 -12.397 0.209 1.00 97.56 111 GLN A CA 1
ATOM 856 C C . GLN A 1 111 ? -2.865 -11.965 -0.879 1.00 97.56 111 GLN A C 1
ATOM 858 O O . GLN A 1 111 ? -3.814 -12.687 -1.190 1.00 97.56 111 GLN A O 1
ATOM 863 N N . LEU A 1 112 ? -2.660 -10.777 -1.441 1.00 98.06 112 LEU A N 1
ATOM 864 C CA . LEU A 1 112 ? -3.452 -10.224 -2.535 1.00 98.06 112 LEU A CA 1
ATOM 865 C C . LEU A 1 112 ? -2.576 -10.128 -3.781 1.00 98.06 112 LEU A C 1
ATOM 867 O O . LEU A 1 112 ? -1.535 -9.473 -3.764 1.00 98.06 112 LEU A O 1
ATOM 871 N N . VAL A 1 113 ? -2.997 -10.777 -4.866 1.00 97.50 113 VAL A N 1
ATOM 872 C CA . VAL A 1 113 ? -2.249 -10.746 -6.126 1.00 97.50 113 VAL A CA 1
ATOM 873 C C . VAL A 1 113 ? -2.392 -9.370 -6.767 1.00 97.50 113 VAL A C 1
ATOM 875 O O . VAL A 1 113 ? -3.508 -8.929 -7.049 1.00 97.50 113 VAL A O 1
ATOM 878 N N . LEU A 1 114 ? -1.268 -8.697 -7.001 1.00 96.31 114 LEU A N 1
ATOM 879 C CA . LEU A 1 114 ? -1.240 -7.409 -7.681 1.00 96.31 114 LEU A CA 1
ATOM 880 C C . LEU A 1 114 ? -1.391 -7.622 -9.198 1.00 96.31 114 LEU A C 1
ATOM 882 O O . LEU A 1 114 ? -0.548 -8.282 -9.805 1.00 96.31 114 LEU A O 1
ATOM 886 N N . PRO A 1 115 ? -2.426 -7.065 -9.849 1.00 95.12 115 PRO A N 1
ATOM 887 C CA . PRO A 1 115 ? -2.537 -7.144 -11.300 1.00 95.12 115 PRO A CA 1
ATOM 888 C C . PRO A 1 115 ? -1.505 -6.250 -11.997 1.00 95.12 115 PRO A C 1
ATOM 890 O O . PRO A 1 115 ? -1.132 -5.191 -11.493 1.00 95.12 115 PRO A O 1
ATOM 893 N N . ASN A 1 116 ? -1.140 -6.618 -13.229 1.00 90.69 116 ASN A N 1
ATOM 894 C CA . ASN A 1 116 ? -0.224 -5.839 -14.076 1.00 90.69 116 ASN A CA 1
ATOM 895 C C . ASN A 1 116 ? -0.674 -4.377 -14.274 1.00 90.69 116 ASN A C 1
ATOM 897 O O . ASN A 1 116 ? 0.158 -3.484 -14.399 1.00 90.69 116 ASN A O 1
ATOM 901 N N . ILE A 1 117 ? -1.990 -4.130 -14.292 1.00 93.00 117 ILE A N 1
ATOM 902 C CA . ILE A 1 117 ? -2.586 -2.788 -14.298 1.00 93.00 117 ILE A CA 1
ATOM 903 C C . ILE A 1 117 ? -3.285 -2.583 -12.953 1.00 93.00 117 ILE A C 1
ATOM 905 O O . ILE A 1 117 ? -4.431 -2.981 -12.750 1.00 93.00 117 ILE A O 1
ATOM 909 N N . PHE A 1 118 ? -2.564 -1.973 -12.020 1.00 96.38 118 PHE A N 1
ATOM 910 C CA . PHE A 1 118 ? -2.963 -1.851 -10.620 1.00 96.38 118 PHE A CA 1
ATOM 911 C C . PHE A 1 118 ? -3.818 -0.634 -10.212 1.00 96.38 118 PHE A C 1
ATOM 913 O O . PHE A 1 118 ? -4.424 -0.734 -9.146 1.00 96.38 118 PHE A O 1
ATOM 920 N N . PRO A 1 119 ? -3.930 0.500 -10.947 1.00 98.25 119 PRO A N 1
ATOM 921 C CA . PRO A 1 119 ? -4.561 1.702 -10.385 1.00 98.25 119 PRO A CA 1
ATOM 922 C C . PRO A 1 119 ? -5.990 1.493 -9.869 1.00 98.25 119 PRO A C 1
ATOM 924 O O . PRO A 1 119 ? -6.290 1.846 -8.730 1.00 98.25 119 PRO A O 1
ATOM 927 N N . LYS A 1 120 ? -6.860 0.847 -10.661 1.00 97.81 120 LYS A N 1
ATOM 928 C CA . LYS A 1 120 ? -8.230 0.536 -10.223 1.00 97.81 120 LYS A CA 1
ATOM 929 C C . LYS A 1 120 ? -8.251 -0.460 -9.061 1.00 97.81 120 LYS A C 1
ATOM 931 O O . LYS A 1 120 ? -9.001 -0.270 -8.111 1.00 97.81 120 LYS A O 1
ATOM 936 N N . PHE A 1 121 ? -7.405 -1.486 -9.118 1.00 98.56 121 PHE A N 1
ATOM 937 C CA . PHE A 1 121 ? -7.282 -2.456 -8.034 1.00 98.56 121 PHE A CA 1
ATOM 938 C C . PHE A 1 121 ? -6.908 -1.774 -6.712 1.00 98.56 121 PHE A C 1
ATOM 940 O O . PHE A 1 121 ? -7.552 -2.036 -5.701 1.00 98.56 121 PHE A O 1
ATOM 947 N N . LEU A 1 122 ? -5.931 -0.861 -6.709 1.00 98.62 122 LEU A N 1
ATOM 948 C CA . LEU A 1 122 ? -5.561 -0.105 -5.510 1.00 98.62 122 LEU A CA 1
ATOM 949 C C . LEU A 1 122 ? -6.694 0.818 -5.051 1.00 98.62 122 LEU A C 1
ATOM 951 O O . LEU A 1 122 ? -6.986 0.857 -3.861 1.00 98.62 122 LEU A O 1
ATOM 955 N N . PHE A 1 123 ? -7.355 1.516 -5.978 1.00 98.69 123 PHE A N 1
ATOM 956 C CA . PHE A 1 123 ? -8.479 2.411 -5.679 1.00 98.69 123 PHE A CA 1
ATOM 957 C C . PHE A 1 123 ? -9.635 1.701 -4.958 1.00 98.69 123 PHE A C 1
ATOM 959 O O . PHE A 1 123 ? -10.227 2.265 -4.035 1.00 98.69 123 PHE A O 1
ATOM 966 N N . ASP A 1 124 ? -9.933 0.461 -5.352 1.00 98.56 124 ASP A N 1
ATOM 967 C CA . ASP A 1 124 ? -10.959 -0.364 -4.709 1.00 98.56 124 ASP A CA 1
ATOM 968 C C . ASP A 1 124 ? -10.431 -1.020 -3.419 1.00 98.56 124 ASP A C 1
ATOM 970 O O . ASP A 1 124 ? -11.129 -1.073 -2.409 1.00 98.56 124 ASP A O 1
ATOM 974 N N . THR A 1 125 ? -9.187 -1.507 -3.421 1.00 98.75 125 THR A N 1
ATOM 975 C CA . THR A 1 125 ? -8.624 -2.263 -2.291 1.00 98.75 125 THR A CA 1
ATOM 976 C C . THR A 1 125 ? -8.331 -1.360 -1.099 1.00 98.75 125 THR A C 1
ATOM 978 O O . THR A 1 125 ? -8.717 -1.695 0.018 1.00 98.75 125 THR A O 1
ATOM 981 N N . VAL A 1 126 ? -7.702 -0.198 -1.303 1.00 98.75 126 VAL A N 1
ATOM 982 C CA . VAL A 1 126 ? -7.416 0.764 -0.220 1.00 98.75 126 VAL A CA 1
ATOM 983 C C . VAL A 1 126 ? -8.711 1.234 0.445 1.00 98.75 126 VAL A C 1
ATOM 985 O O . VAL A 1 126 ? -8.771 1.354 1.668 1.00 98.75 126 VAL A O 1
ATOM 988 N N . HIS A 1 127 ? -9.783 1.381 -0.336 1.00 98.62 127 HIS A N 1
ATOM 989 C CA . HIS A 1 127 ? -11.104 1.741 0.169 1.00 98.62 127 HIS A CA 1
ATOM 990 C C . HIS A 1 127 ? -11.643 0.756 1.220 1.00 98.62 127 HIS A C 1
ATOM 992 O O . HIS A 1 127 ? -12.314 1.162 2.165 1.00 98.62 127 HIS A O 1
ATOM 998 N N . GLN A 1 128 ? -11.274 -0.523 1.113 1.00 98.69 128 GLN A N 1
ATOM 999 C CA . GLN A 1 128 ? -11.687 -1.602 2.018 1.00 98.69 128 GLN A CA 1
ATOM 1000 C C . GLN A 1 128 ? -10.757 -1.813 3.227 1.00 98.69 128 GLN A C 1
ATOM 1002 O O . GLN A 1 128 ? -10.995 -2.727 4.018 1.00 98.69 128 GLN A O 1
ATOM 1007 N N . HIS A 1 129 ? -9.684 -1.027 3.361 1.00 98.75 129 HIS A N 1
ATOM 1008 C CA . HIS A 1 129 ? -8.729 -1.109 4.472 1.00 98.75 129 HIS A CA 1
ATOM 1009 C C . HIS A 1 129 ? -8.756 0.177 5.304 1.00 98.75 129 HIS A C 1
ATOM 1011 O O . HIS A 1 129 ? -9.106 1.241 4.796 1.00 98.75 129 HIS A O 1
ATOM 1017 N N . HIS A 1 130 ? -8.349 0.080 6.571 1.00 98.69 130 HIS A N 1
ATOM 1018 C CA . HIS A 1 130 ? -8.240 1.220 7.491 1.00 98.69 130 HIS A CA 1
ATOM 1019 C C . HIS A 1 130 ? -6.942 2.014 7.301 1.00 98.69 130 HIS A C 1
ATOM 1021 O O . HIS A 1 130 ? -6.799 3.123 7.813 1.00 98.69 130 HIS A O 1
ATOM 1027 N N . GLY A 1 131 ? -5.969 1.436 6.599 1.00 98.44 131 GLY A N 1
ATOM 1028 C CA . GLY A 1 131 ? -4.683 2.066 6.365 1.00 98.44 131 GLY A CA 1
ATOM 1029 C C . GLY A 1 131 ? -3.800 1.297 5.399 1.00 98.44 131 GLY A C 1
ATOM 1030 O O . GLY A 1 131 ? -4.030 0.122 5.102 1.00 98.44 131 GLY A O 1
ATOM 1031 N N . VAL A 1 132 ? -2.767 1.986 4.930 1.00 98.69 132 VAL A N 1
ATOM 1032 C CA . VAL A 1 132 ? -1.745 1.474 4.023 1.00 98.69 132 VAL A CA 1
ATOM 1033 C C . VAL A 1 132 ? -0.374 1.602 4.672 1.00 98.69 132 VAL A C 1
ATOM 1035 O O . VAL A 1 132 ? -0.019 2.649 5.215 1.00 98.69 132 VAL A O 1
ATOM 1038 N N . VAL A 1 133 ? 0.410 0.537 4.553 1.00 98.12 133 VAL A N 1
ATOM 1039 C CA . VAL A 1 133 ? 1.835 0.504 4.867 1.00 98.12 133 VAL A CA 1
ATOM 1040 C C . VAL A 1 133 ? 2.579 0.241 3.561 1.00 98.12 133 VAL A C 1
ATOM 1042 O O . VAL A 1 133 ? 2.625 -0.892 3.093 1.00 98.12 133 VAL A O 1
ATOM 1045 N N . ALA A 1 134 ? 3.149 1.276 2.948 1.00 96.69 134 ALA A N 1
ATOM 1046 C CA . ALA A 1 134 ? 4.073 1.087 1.837 1.00 96.69 134 ALA A CA 1
ATOM 1047 C C . ALA A 1 134 ? 5.366 0.491 2.390 1.00 96.69 134 ALA A C 1
ATOM 1049 O O . ALA A 1 134 ? 6.030 1.124 3.210 1.00 96.69 134 ALA A O 1
ATOM 1050 N N . CYS A 1 135 ? 5.690 -0.736 1.990 1.00 92.75 135 CYS A N 1
ATOM 1051 C CA . CYS A 1 135 ? 6.728 -1.527 2.633 1.00 92.75 135 CYS A CA 1
ATOM 1052 C C . CYS A 1 135 ? 7.682 -2.170 1.629 1.00 92.75 135 CYS A C 1
ATOM 1054 O O . CYS A 1 135 ? 7.294 -3.001 0.805 1.00 92.75 135 CYS A O 1
ATOM 1056 N N . GLU A 1 136 ? 8.960 -1.814 1.732 1.00 86.31 136 GLU A N 1
ATOM 1057 C CA . GLU A 1 136 ? 10.057 -2.559 1.122 1.00 86.31 136 GLU A CA 1
ATOM 1058 C C . GLU A 1 136 ? 11.391 -2.149 1.752 1.00 86.31 136 GLU A C 1
ATOM 1060 O O . GLU A 1 136 ? 11.513 -1.047 2.275 1.00 86.31 136 GLU A O 1
ATOM 1065 N N . GLY A 1 13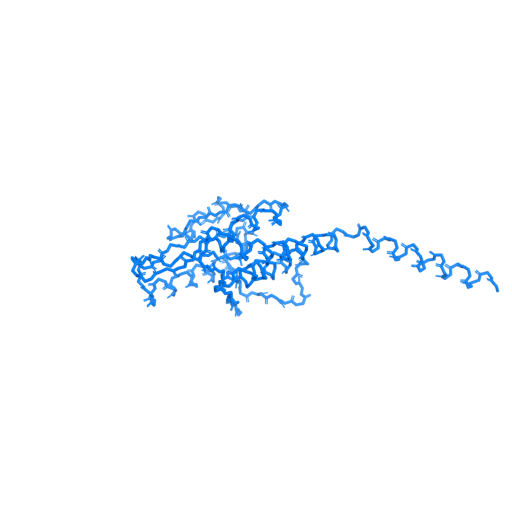7 ? 12.427 -2.990 1.687 1.00 73.56 137 GLY A N 1
ATOM 1066 C CA . GLY A 1 137 ? 13.747 -2.571 2.178 1.00 73.56 137 GLY A CA 1
ATOM 1067 C C . GLY A 1 137 ? 14.349 -1.424 1.377 1.00 73.56 137 GLY A C 1
ATOM 1068 O O . GLY A 1 137 ? 14.768 -0.418 1.911 1.00 73.56 137 GLY A O 1
ATOM 1069 N N . SER A 1 138 ? 14.363 -1.519 0.058 1.00 73.19 138 SER A N 1
ATOM 1070 C CA . SER A 1 138 ? 14.900 -0.493 -0.837 1.00 73.19 138 SER A CA 1
ATOM 1071 C C . SER A 1 138 ? 13.851 0.492 -1.369 1.00 73.19 138 SER A C 1
ATOM 1073 O O . SER A 1 138 ? 13.974 0.976 -2.499 1.00 73.19 138 SER A O 1
ATOM 1075 N N . MET A 1 139 ? 12.861 0.835 -0.541 1.00 79.06 139 MET A N 1
ATOM 1076 C CA . MET A 1 139 ? 11.772 1.740 -0.905 1.00 79.06 139 MET A CA 1
ATOM 1077 C C . MET A 1 139 ? 12.296 3.116 -1.374 1.00 79.06 139 MET A C 1
ATOM 1079 O O . MET A 1 139 ? 13.172 3.709 -0.746 1.00 79.06 139 MET A O 1
ATOM 1083 N N . PHE A 1 140 ? 11.759 3.623 -2.492 1.00 76.94 140 PHE A N 1
ATOM 1084 C CA . PHE A 1 140 ? 12.051 4.951 -3.067 1.00 76.94 140 PHE A CA 1
ATOM 1085 C C . PHE A 1 140 ? 13.532 5.263 -3.375 1.00 76.94 140 PHE A C 1
ATOM 1087 O O . PHE A 1 140 ? 13.952 6.422 -3.354 1.00 76.94 140 PHE A O 1
ATOM 1094 N N . LYS A 1 141 ? 14.344 4.255 -3.719 1.00 80.00 141 LYS A N 1
ATOM 1095 C CA . LYS A 1 141 ? 15.713 4.487 -4.223 1.00 80.00 141 LYS A CA 1
ATOM 1096 C C . LYS A 1 141 ? 15.707 4.998 -5.671 1.00 80.00 141 LYS A C 1
ATOM 1098 O O . LYS A 1 141 ? 14.794 4.737 -6.443 1.00 80.00 141 LYS A O 1
ATOM 1103 N N . SER A 1 142 ? 16.783 5.666 -6.086 1.00 72.25 142 SER A N 1
ATOM 1104 C CA . SER A 1 142 ? 16.909 6.281 -7.423 1.00 72.25 142 SER A CA 1
ATOM 1105 C C . SER A 1 142 ? 16.816 5.308 -8.607 1.00 72.25 142 SER A C 1
ATOM 1107 O O . SER A 1 142 ? 16.549 5.733 -9.726 1.00 72.25 142 SER A O 1
ATOM 1109 N N . LYS A 1 143 ? 17.037 4.008 -8.376 1.00 75.44 143 LYS A N 1
ATOM 1110 C CA . LYS A 1 143 ? 16.917 2.944 -9.390 1.00 75.44 143 LYS A CA 1
ATOM 1111 C C . LYS A 1 143 ? 15.566 2.224 -9.353 1.00 75.44 143 LYS A C 1
ATOM 1113 O O . LYS A 1 143 ? 15.409 1.196 -10.007 1.00 75.44 143 LYS A O 1
ATOM 1118 N N . PHE A 1 144 ? 14.622 2.708 -8.549 1.00 78.31 144 PHE A N 1
ATOM 1119 C CA . PHE A 1 144 ? 13.321 2.079 -8.404 1.00 78.31 144 PHE A CA 1
ATOM 1120 C C . PHE A 1 144 ? 12.453 2.358 -9.630 1.00 78.31 144 PHE A C 1
ATOM 1122 O O . PHE A 1 144 ? 12.413 3.483 -10.126 1.00 78.31 144 PHE A O 1
ATOM 1129 N N . ALA A 1 145 ? 11.781 1.327 -10.143 1.00 87.88 145 ALA A N 1
ATOM 1130 C CA . ALA A 1 145 ? 10.960 1.466 -11.338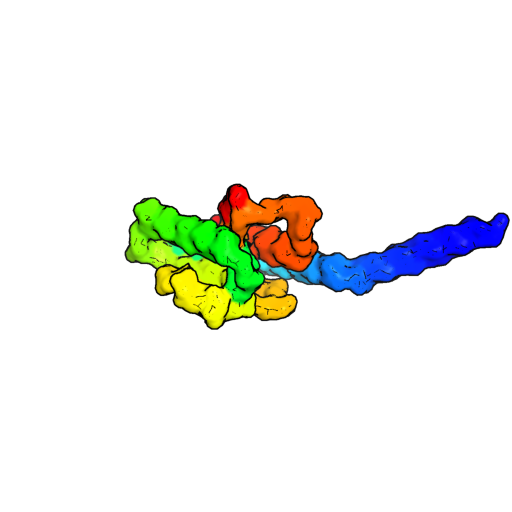 1.00 87.88 145 ALA A CA 1
ATOM 1131 C C . ALA A 1 145 ? 9.830 2.477 -11.098 1.00 87.88 145 ALA A C 1
ATOM 1133 O O . ALA A 1 145 ? 9.175 2.439 -10.053 1.00 87.88 145 ALA A O 1
ATOM 1134 N N . ASN A 1 146 ? 9.565 3.338 -12.084 1.00 91.44 146 ASN A N 1
ATOM 1135 C CA . ASN A 1 146 ? 8.503 4.342 -12.006 1.00 91.44 146 ASN A CA 1
ATOM 1136 C C . ASN A 1 146 ? 7.160 3.710 -11.638 1.00 91.44 146 ASN A C 1
ATOM 1138 O O . ASN A 1 146 ? 6.506 4.194 -10.723 1.00 91.44 146 ASN A O 1
ATOM 1142 N N . ALA A 1 147 ? 6.798 2.588 -12.264 1.00 91.81 147 ALA A N 1
ATOM 1143 C CA . ALA A 1 147 ? 5.565 1.868 -11.956 1.00 91.81 147 ALA A CA 1
ATOM 1144 C C . ALA A 1 147 ? 5.460 1.437 -10.480 1.00 91.81 147 ALA A C 1
ATOM 1146 O O . ALA A 1 147 ? 4.403 1.596 -9.871 1.00 91.81 147 ALA A O 1
ATOM 1147 N N . LEU A 1 148 ? 6.549 0.949 -9.876 1.00 90.88 148 LEU A N 1
ATOM 1148 C CA . LEU A 1 148 ? 6.556 0.545 -8.465 1.00 90.88 148 LEU A CA 1
ATOM 1149 C C . LEU A 1 148 ? 6.484 1.758 -7.531 1.00 90.88 148 LEU A C 1
ATOM 1151 O O . LEU A 1 148 ? 5.730 1.737 -6.558 1.00 90.88 148 LEU A O 1
ATOM 1155 N N . SER A 1 149 ? 7.202 2.837 -7.859 1.00 93.12 149 SER A N 1
ATOM 1156 C CA . SER A 1 149 ? 7.081 4.121 -7.158 1.00 93.12 149 SER A CA 1
ATOM 1157 C C . SER A 1 149 ? 5.644 4.643 -7.215 1.00 93.12 149 SER A C 1
ATOM 1159 O O . SER A 1 149 ? 5.096 5.050 -6.194 1.00 93.12 149 SER A O 1
ATOM 1161 N N . THR A 1 150 ? 5.008 4.587 -8.389 1.00 95.56 150 THR A N 1
ATOM 1162 C CA . THR A 1 150 ? 3.614 4.994 -8.596 1.00 95.56 150 THR A CA 1
ATOM 1163 C C . THR A 1 150 ? 2.644 4.119 -7.817 1.00 95.56 150 THR A C 1
ATOM 1165 O O . THR A 1 150 ? 1.697 4.649 -7.250 1.00 95.56 150 THR A O 1
ATOM 1168 N N . MET A 1 151 ? 2.876 2.810 -7.734 1.00 96.12 151 MET A N 1
ATOM 1169 C CA . MET A 1 151 ? 2.059 1.910 -6.920 1.00 96.12 151 MET A CA 1
ATOM 1170 C C . MET A 1 151 ? 2.152 2.269 -5.429 1.00 96.12 151 MET A C 1
ATOM 1172 O O . MET A 1 151 ? 1.123 2.469 -4.786 1.00 96.12 151 MET A O 1
ATOM 1176 N N . MET A 1 152 ? 3.365 2.392 -4.876 1.00 95.75 152 MET A N 1
ATOM 1177 C CA . MET A 1 152 ? 3.556 2.700 -3.452 1.00 95.75 152 MET A CA 1
ATOM 1178 C C . MET A 1 152 ? 3.027 4.095 -3.108 1.00 95.75 152 MET A C 1
ATOM 1180 O O . MET A 1 152 ? 2.147 4.226 -2.258 1.00 95.75 152 MET A O 1
ATOM 1184 N N . ALA A 1 153 ? 3.490 5.131 -3.813 1.00 96.25 153 ALA A N 1
ATOM 1185 C CA . ALA A 1 153 ? 3.037 6.503 -3.590 1.00 96.25 153 ALA A CA 1
ATOM 1186 C C . ALA A 1 153 ? 1.536 6.661 -3.871 1.00 96.25 153 ALA A C 1
ATOM 1188 O O . ALA A 1 153 ? 0.840 7.350 -3.132 1.00 96.25 153 ALA A O 1
ATOM 1189 N N . GLY A 1 154 ? 1.020 5.975 -4.894 1.00 98.00 154 GLY A N 1
ATOM 1190 C CA . GLY A 1 154 ? -0.400 5.955 -5.225 1.00 98.00 154 GLY A CA 1
ATOM 1191 C C . GLY A 1 154 ? -1.250 5.349 -4.114 1.00 98.00 154 GLY A C 1
ATOM 1192 O O . GLY A 1 154 ? -2.264 5.927 -3.739 1.00 98.00 154 GLY A O 1
ATOM 1193 N N . SER A 1 155 ? -0.813 4.229 -3.533 1.00 98.44 155 SER A N 1
ATOM 1194 C CA . SER A 1 155 ? -1.513 3.600 -2.408 1.00 98.44 155 SER A CA 1
ATOM 1195 C C . SER A 1 155 ? -1.548 4.487 -1.158 1.00 98.44 155 SER A C 1
ATOM 1197 O O . SER A 1 155 ? -2.599 4.612 -0.532 1.00 98.44 155 SER A O 1
ATOM 1199 N N . LEU A 1 156 ? -0.440 5.167 -0.841 1.00 98.56 156 LEU A N 1
ATOM 1200 C CA . LEU A 1 156 ? -0.383 6.146 0.249 1.00 98.56 156 LEU A CA 1
ATOM 1201 C C . LEU A 1 156 ? -1.292 7.346 -0.036 1.00 98.56 156 LEU A C 1
ATOM 1203 O O . LEU A 1 156 ? -2.038 7.772 0.839 1.00 98.56 156 LEU A O 1
ATOM 1207 N N . GLY A 1 157 ? -1.262 7.863 -1.266 1.00 98.56 157 GLY A N 1
ATOM 1208 C CA . GLY A 1 157 ? -2.104 8.977 -1.695 1.00 98.56 157 GLY A CA 1
ATOM 1209 C C . GLY A 1 157 ? -3.596 8.659 -1.602 1.00 98.56 157 GLY A C 1
ATOM 1210 O O . GLY A 1 157 ? -4.356 9.486 -1.113 1.00 98.56 157 GLY A O 1
ATOM 1211 N N . LEU A 1 158 ? -4.009 7.449 -1.993 1.00 98.81 158 LEU A N 1
ATOM 1212 C CA . LEU A 1 158 ? -5.389 6.981 -1.827 1.00 98.81 158 LEU A CA 1
ATOM 1213 C C . LEU A 1 158 ? -5.796 6.915 -0.353 1.00 98.81 158 LEU A C 1
ATOM 1215 O O . LEU A 1 158 ? -6.874 7.382 -0.002 1.00 98.81 158 LEU A O 1
ATOM 1219 N N . ALA A 1 159 ? -4.937 6.369 0.512 1.00 98.69 159 ALA A N 1
ATOM 1220 C CA . ALA A 1 159 ? -5.222 6.299 1.942 1.00 98.69 159 ALA A CA 1
ATOM 1221 C C . ALA A 1 159 ? -5.371 7.706 2.547 1.00 98.69 159 ALA A C 1
ATOM 1223 O O . ALA A 1 159 ? -6.350 7.980 3.237 1.00 98.69 159 ALA A O 1
ATOM 1224 N N . LEU A 1 160 ? -4.457 8.626 2.224 1.00 9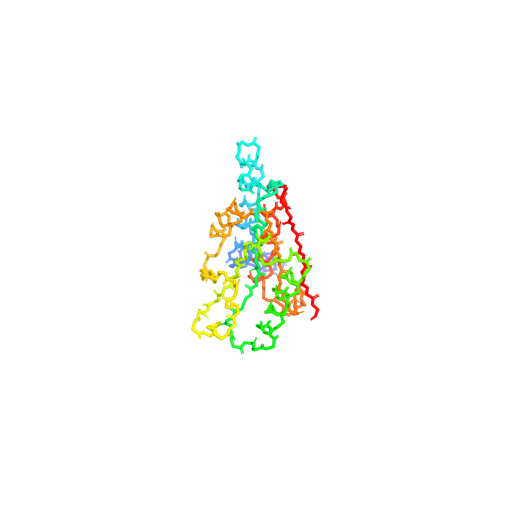8.44 160 LEU A N 1
ATOM 1225 C CA . LEU A 1 160 ? -4.533 10.019 2.675 1.00 98.44 160 LEU A CA 1
ATOM 1226 C C . LEU A 1 160 ? -5.781 10.740 2.154 1.00 98.44 160 LEU A C 1
ATOM 1228 O O . LEU A 1 160 ? -6.396 11.501 2.899 1.00 98.44 160 LEU A O 1
ATOM 1232 N N . ALA A 1 161 ? -6.169 10.492 0.900 1.00 98.31 161 ALA A N 1
ATOM 1233 C CA . ALA A 1 161 ? -7.372 11.064 0.300 1.00 98.31 161 ALA A CA 1
ATOM 1234 C C . ALA A 1 161 ? -8.663 10.627 1.011 1.00 98.31 161 ALA A C 1
ATOM 1236 O O . ALA A 1 161 ? -9.649 11.354 0.962 1.00 98.31 161 ALA A O 1
ATOM 1237 N N . GLU A 1 162 ? -8.639 9.476 1.686 1.00 98.12 162 GLU A N 1
ATOM 1238 C CA . GLU A 1 162 ? -9.752 8.932 2.471 1.00 98.12 162 GLU A CA 1
ATOM 1239 C C . GLU A 1 162 ? -9.564 9.091 3.990 1.00 98.12 162 GLU A C 1
ATOM 1241 O O . GLU A 1 162 ? -10.249 8.438 4.778 1.00 98.12 162 GLU A O 1
ATOM 1246 N N . HIS A 1 163 ? -8.625 9.947 4.413 1.00 97.50 163 HIS A N 1
ATOM 1247 C CA . HIS A 1 163 ? -8.313 10.226 5.821 1.00 97.50 163 HIS A CA 1
ATOM 1248 C C . HIS A 1 163 ? -7.868 8.997 6.638 1.00 97.50 163 HIS A C 1
ATOM 1250 O O . HIS A 1 163 ? -8.113 8.910 7.840 1.00 97.50 163 HIS A O 1
ATOM 1256 N N . LYS A 1 164 ? -7.175 8.057 5.989 1.00 98.19 164 LYS A N 1
ATOM 1257 C CA . LYS A 1 164 ? -6.681 6.803 6.575 1.00 98.19 164 LYS A CA 1
ATOM 1258 C C . LYS A 1 164 ? -5.203 6.877 6.945 1.00 98.19 164 LYS A C 1
ATOM 1260 O O . LYS A 1 164 ? -4.471 7.763 6.502 1.00 98.19 164 LYS A O 1
ATOM 1265 N N . LEU A 1 165 ? -4.739 5.894 7.722 1.00 97.69 165 LEU A N 1
ATOM 1266 C CA . LEU A 1 165 ? -3.312 5.740 8.014 1.00 97.69 165 LEU A CA 1
ATOM 1267 C C . LEU A 1 165 ? -2.530 5.495 6.715 1.00 97.69 165 LEU A C 1
ATOM 1269 O O . LEU A 1 165 ? -2.888 4.622 5.926 1.00 97.69 165 LEU A O 1
ATOM 1273 N N . ALA A 1 166 ? -1.443 6.237 6.517 1.00 98.00 166 ALA A N 1
ATOM 1274 C CA . ALA A 1 166 ? -0.550 6.095 5.372 1.00 98.00 166 ALA A CA 1
ATOM 1275 C C . ALA A 1 166 ? 0.898 6.149 5.864 1.00 98.00 166 ALA A C 1
ATOM 1277 O O . ALA A 1 166 ? 1.392 7.202 6.266 1.00 98.00 166 ALA A O 1
ATOM 1278 N N . ILE A 1 167 ? 1.562 4.996 5.879 1.00 96.12 167 ILE A N 1
ATOM 1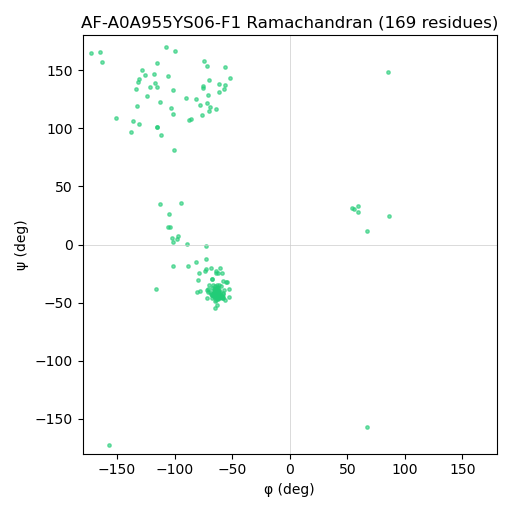279 C CA . ILE A 1 167 ? 2.868 4.820 6.518 1.00 96.12 167 ILE A CA 1
ATOM 1280 C C . ILE A 1 167 ? 3.853 4.290 5.483 1.00 96.12 167 ILE A C 1
ATOM 1282 O O . ILE A 1 167 ? 3.587 3.289 4.827 1.00 96.12 167 ILE A O 1
ATOM 1286 N N . GLY A 1 168 ? 5.006 4.940 5.344 1.00 94.62 168 GLY A N 1
ATOM 1287 C CA . GLY A 1 168 ? 6.151 4.352 4.655 1.00 94.62 168 GLY A CA 1
ATOM 1288 C C . GLY A 1 168 ? 7.013 3.585 5.652 1.00 94.62 168 GLY A C 1
ATOM 1289 O O . GLY A 1 168 ? 7.435 4.167 6.649 1.00 94.62 168 GLY A O 1
ATOM 1290 N N . TYR A 1 169 ? 7.292 2.309 5.388 1.00 92.75 169 TYR A N 1
ATOM 1291 C CA . TYR A 1 169 ? 8.142 1.480 6.234 1.00 92.75 169 TYR A CA 1
ATOM 1292 C C . TYR A 1 169 ? 9.213 0.746 5.412 1.00 92.75 169 TYR A C 1
ATOM 1294 O O . TYR A 1 169 ? 8.933 -0.229 4.721 1.00 92.75 169 TYR A O 1
ATOM 1302 N N . GLY A 1 170 ? 10.457 1.228 5.473 1.00 82.31 170 GLY A N 1
ATOM 1303 C CA . GLY A 1 170 ? 11.573 0.683 4.695 1.00 82.31 170 GLY A CA 1
ATOM 1304 C C . GLY A 1 170 ? 12.953 1.131 5.180 1.00 82.31 170 GLY A C 1
ATOM 1305 O O . GLY A 1 170 ? 13.044 2.072 5.969 1.00 82.31 170 GLY A O 1
ATOM 1306 N N . GLY A 1 171 ? 14.008 0.448 4.710 1.00 60.69 171 GLY A N 1
ATOM 1307 C CA . GLY A 1 171 ? 15.426 0.639 5.072 1.00 60.69 171 GLY A CA 1
ATOM 1308 C C . GLY A 1 171 ? 16.381 -0.224 4.240 1.00 60.69 171 GLY A C 1
ATOM 1309 O O . GLY A 1 171 ? 16.205 -1.467 4.251 1.00 60.69 171 GLY A O 1
#

Nearest PDB structures (foldseek):
  3c4q-assembly1_A  TM=5.292E-01  e=7.658E-02  Corynebacterium glutamicum
  5lqz-assembly1_G  TM=4.349E-01  e=3.536E-01  Ogataea angusta
  5fl7-assembly1_G  TM=3.785E-01  e=1.045E+00  Yarrowia lipolytica
  3l7i-assembly1_A  TM=4.011E-01  e=8.630E-01  Staphylococcus epidermidis RP62A
  3l7i-assembly3_D  TM=3.765E-01  e=2.550E+00  Staphylococcus epidermidis RP62A

Radius of gyration: 19.06 Å; Cα contacts (8 Å, |Δi|>4): 258; chains: 1; bounding box: 38×49×61 Å

Foldseek 3Di:
DVVVVVVVVVVVVVVVVVVVDPLVVLLVLLVVLLVVLLVVLVVQLADADDPPAAAFEEAQAEAAPPPVVFQVQVQVVVVVVCVVQNLRRHAAEYEYCDCVSCVVGPPSYHYDYADPNHSVVLSVVLSNGQEYEHDTACPPDPPDDSNSVSRLVSSLSSQVSSVGYRHYDYD

pLDDT: mean 91.19, std 10.54, range [58.59, 98.81]

Solvent-accessible surface area (backbone atoms only — not comparable to full-atom values): 9163 Å² total; per-residue (Å²): 117,68,68,62,54,50,51,51,50,51,51,51,51,52,54,51,52,54,70,69,29,68,59,55,48,50,45,52,52,36,52,51,51,26,57,49,38,35,60,42,26,80,81,53,51,54,42,70,80,54,91,97,52,53,50,31,34,36,36,38,46,74,30,36,72,84,48,63,72,45,41,52,50,47,39,49,52,54,51,48,53,36,68,75,63,36,67,87,43,47,43,46,33,33,36,22,67,28,65,83,71,32,62,91,46,54,85,86,33,49,75,42,79,57,54,97,75,40,59,66,56,46,62,57,50,53,38,70,23,32,23,28,34,31,36,32,36,74,60,91,43,96,85,55,54,62,66,58,51,42,50,35,55,38,46,35,44,38,20,51,34,37,77,31,47,56,42,82,51,66,100

Secondary structure (DSSP, 8-state):
-HHHHHHHHHHHHHHHHHHT-HHHHHHHHHHHHHHHHHHHHTT---S---TTS-EEEEEEEEE-SS-HHHHHHHHHHHHHHHHHH-GGGEEEEEEES-HHHHTTS-TTSEEEEPPSS-HHHHHHHHHTSSEEEEE-TTTT-TTS-HHHHHHHHHHHHHHHHTT-EEEEE--